Protein AF-A0A7S3NYJ1-F1 (afdb_monomer_lite)

InterPro domains:
  IPR002909 I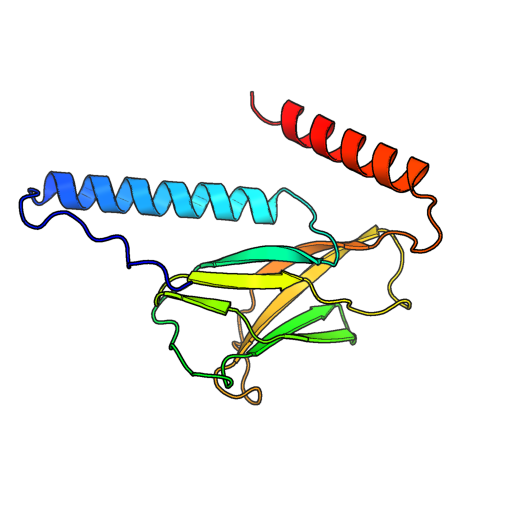PT domain [PF01833] (43-120)

Sequence (149 aa):
SEEPIEQPSAELTEEEIKKWEEDKAKRITDEKEEVLNSSRRIGAKMFIYGQNFLKAGDNLRLKFSLGEKSAEVTPIFKNSEKLAVEIPDLGEEIEVGTHAVKIEASVNGQNYTSNGHTFQWNQIDRNMSEEELKKLMEAEEKAKGKGGK

Foldseek 3Di:
DAADDDDDDPPDDPVRRVVVVVVVVVVVVVLVVVQAVDAAEAFDKDKDFDAQDDPLPQAKWKWKDDPPFIDIDGWDHRDRGMTMDGHHDRDPPDDFAKGWIWIWIDSHVPDTDPDTDTGIHGDDDPPDDPVRVVVVVVVSVVVVVPPPD

Structure (mmCIF, N/CA/C/O backbone):
data_AF-A0A7S3NYJ1-F1
#
_entry.id   AF-A0A7S3NYJ1-F1
#
loop_
_atom_site.group_PDB
_atom_site.id
_atom_site.type_symbol
_atom_site.label_atom_id
_atom_site.label_alt_id
_atom_site.label_comp_id
_atom_site.label_asym_id
_atom_site.label_entity_id
_atom_site.label_seq_id
_atom_site.pdbx_PDB_ins_code
_atom_site.Cartn_x
_atom_site.Cartn_y
_atom_site.Cartn_z
_atom_site.occupancy
_atom_site.B_iso_or_equiv
_atom_site.auth_seq_id
_atom_site.auth_comp_id
_atom_site.auth_asym_id
_atom_site.auth_atom_id
_atom_site.pdbx_PDB_model_num
ATOM 1 N N . SER A 1 1 ? -7.576 -14.724 5.926 1.00 70.81 1 SER A N 1
ATOM 2 C CA . SER A 1 1 ? -8.543 -14.843 7.028 1.00 70.81 1 SER A CA 1
ATOM 3 C C . SER A 1 1 ? -8.960 -13.464 7.473 1.00 70.81 1 SER A C 1
ATOM 5 O O . SER A 1 1 ? -8.090 -12.596 7.557 1.00 70.81 1 SER A O 1
ATOM 7 N N . GLU A 1 2 ? -10.263 -13.277 7.679 1.00 82.25 2 GLU A N 1
ATOM 8 C CA . GLU A 1 2 ? -10.825 -12.070 8.289 1.00 82.25 2 GLU A CA 1
ATOM 9 C C . GLU A 1 2 ? -10.361 -11.972 9.742 1.00 82.25 2 GLU A C 1
ATOM 11 O O . GLU A 1 2 ? -10.195 -12.989 10.420 1.00 82.25 2 GLU A O 1
ATOM 16 N N . GLU A 1 3 ? -10.096 -10.750 10.180 1.00 80.56 3 GLU A N 1
ATOM 17 C CA . GLU A 1 3 ? -9.633 -10.443 11.529 1.00 80.56 3 GLU A CA 1
ATOM 18 C C . GLU A 1 3 ? -10.795 -9.787 12.281 1.00 80.56 3 GLU A C 1
ATOM 20 O O . GLU A 1 3 ? -11.507 -8.969 11.690 1.00 80.56 3 GLU A O 1
ATOM 25 N N . PRO A 1 4 ? -11.031 -10.122 13.560 1.00 78.31 4 PRO A N 1
ATOM 26 C CA . PRO A 1 4 ? -12.022 -9.401 14.343 1.00 78.31 4 PRO A CA 1
ATOM 27 C C . PRO A 1 4 ? -11.650 -7.916 14.387 1.00 78.31 4 PRO A C 1
ATOM 29 O O . PRO A 1 4 ? -10.473 -7.550 14.409 1.00 78.31 4 PRO A O 1
ATOM 32 N N . ILE A 1 5 ? -12.664 -7.054 14.383 1.00 75.31 5 ILE A N 1
ATOM 33 C CA . ILE A 1 5 ? -12.453 -5.648 14.720 1.00 75.31 5 ILE A CA 1
ATOM 34 C C . ILE A 1 5 ? -12.027 -5.636 16.186 1.00 75.31 5 ILE A C 1
ATOM 36 O O . ILE A 1 5 ? -12.746 -6.153 17.041 1.00 75.31 5 ILE A O 1
ATOM 40 N N . GLU A 1 6 ? -10.845 -5.095 16.465 1.00 75.38 6 GLU A N 1
ATOM 41 C CA . GLU A 1 6 ? -10.410 -4.840 17.835 1.00 75.38 6 GLU A CA 1
ATOM 42 C C . GLU A 1 6 ? -11.434 -3.881 18.461 1.00 75.38 6 GLU A C 1
ATOM 44 O O . GLU A 1 6 ? -11.639 -2.783 17.941 1.00 75.38 6 GLU A O 1
ATOM 49 N N . GLN A 1 7 ? -12.111 -4.319 19.524 1.00 73.56 7 GLN A N 1
ATOM 50 C CA . GLN A 1 7 ? -13.096 -3.538 20.275 1.00 73.56 7 GLN A CA 1
ATOM 51 C C . GLN A 1 7 ? -12.671 -3.466 21.747 1.00 73.56 7 GLN A C 1
ATOM 53 O O . GLN A 1 7 ? -12.087 -4.434 22.250 1.00 73.56 7 GLN A O 1
ATOM 58 N N . PRO A 1 8 ? -12.953 -2.352 22.445 1.00 73.88 8 PRO A N 1
ATOM 59 C CA . PRO A 1 8 ? -12.729 -2.276 23.881 1.00 73.88 8 PRO A CA 1
ATOM 60 C C . PRO A 1 8 ? -13.607 -3.311 24.599 1.00 73.88 8 PRO A C 1
ATOM 62 O O . PRO A 1 8 ? -14.718 -3.614 24.158 1.00 73.88 8 PRO A O 1
ATOM 65 N N . SER A 1 9 ? -13.109 -3.866 25.708 1.00 75.44 9 SER A N 1
ATOM 66 C CA . SER A 1 9 ? -13.921 -4.760 26.542 1.00 75.44 9 SER A CA 1
ATOM 67 C C . SER A 1 9 ? -15.139 -4.005 27.083 1.00 75.44 9 SER A C 1
ATOM 69 O O . SER A 1 9 ? -15.031 -2.835 27.449 1.00 75.44 9 SER A O 1
ATOM 71 N N . ALA A 1 10 ? -16.289 -4.680 27.163 1.00 70.44 10 ALA A N 1
ATOM 72 C CA . ALA A 1 10 ? -17.562 -4.086 27.584 1.00 70.44 10 ALA A CA 1
ATOM 73 C C . ALA A 1 10 ? -17.574 -3.586 29.045 1.00 70.44 10 ALA A C 1
ATOM 75 O O . ALA A 1 10 ? -18.517 -2.915 29.452 1.00 70.44 10 ALA A O 1
ATOM 76 N N . GLU A 1 11 ? -16.543 -3.917 29.825 1.00 77.06 11 GLU A N 1
ATOM 77 C CA . GLU A 1 11 ? -16.408 -3.575 31.247 1.00 77.06 11 GLU A CA 1
ATOM 78 C C . GLU A 1 11 ? -15.446 -2.402 31.510 1.00 77.06 11 GLU A C 1
ATOM 80 O O . GLU A 1 11 ? -15.207 -2.062 32.667 1.00 77.06 11 GLU A O 1
ATOM 85 N N . LEU A 1 12 ? -14.872 -1.789 30.467 1.00 79.81 12 LEU A N 1
ATOM 86 C CA . LEU A 1 12 ? -13.934 -0.675 30.626 1.00 79.81 12 LEU A CA 1
ATOM 87 C C . LEU A 1 12 ? -14.654 0.627 30.993 1.00 79.81 12 LEU A C 1
ATOM 89 O O . LEU A 1 12 ? -15.721 0.946 30.466 1.00 79.81 12 LEU A O 1
ATOM 93 N N . THR A 1 13 ? -14.031 1.407 31.872 1.00 86.56 13 THR A N 1
ATOM 94 C CA . THR A 1 13 ? -14.464 2.777 32.174 1.00 86.56 13 THR A CA 1
ATOM 95 C C . THR A 1 13 ? -14.222 3.718 30.987 1.00 86.56 13 THR A C 1
ATOM 97 O O . THR A 1 13 ? -13.420 3.425 30.102 1.00 86.56 13 THR A O 1
ATOM 100 N N . GLU A 1 14 ? -14.870 4.889 30.967 1.00 84.00 14 GLU A N 1
ATOM 101 C CA . GLU A 1 14 ? -14.672 5.897 29.907 1.00 84.00 14 GLU A CA 1
ATOM 102 C C . GLU A 1 14 ? -13.194 6.314 29.750 1.00 84.00 14 GLU A C 1
ATOM 104 O O . GLU A 1 14 ? -12.716 6.516 28.633 1.00 84.00 14 GLU A O 1
ATOM 109 N N . GLU A 1 15 ? -12.443 6.384 30.856 1.00 84.25 15 GLU A N 1
ATOM 110 C CA . GLU A 1 15 ? -11.001 6.669 30.849 1.00 84.25 15 GLU A CA 1
ATOM 111 C C . GLU A 1 15 ? -10.182 5.536 30.211 1.00 84.25 15 GLU A C 1
ATOM 113 O O . GLU A 1 15 ? -9.249 5.788 29.447 1.00 84.25 15 GLU A O 1
ATOM 118 N N . GLU A 1 16 ? -10.542 4.282 30.482 1.00 83.69 16 GLU A N 1
ATOM 119 C CA . GLU A 1 16 ? -9.862 3.115 29.916 1.00 83.69 16 GLU A CA 1
ATOM 120 C C . GLU A 1 16 ? -10.192 2.904 28.436 1.00 83.69 16 GLU A C 1
ATOM 122 O O . GLU A 1 16 ? -9.308 2.524 27.667 1.00 83.69 16 GLU A O 1
ATOM 127 N N . ILE A 1 17 ? -11.427 3.201 28.019 1.00 83.81 17 ILE A N 1
ATOM 128 C CA . ILE A 1 17 ? -11.827 3.208 26.605 1.00 83.81 17 ILE A CA 1
ATOM 129 C C . ILE A 1 17 ? -10.988 4.233 25.845 1.00 83.81 17 ILE A C 1
ATOM 131 O O . ILE A 1 17 ? -10.384 3.895 24.827 1.00 83.81 17 ILE A O 1
ATOM 135 N N . LYS A 1 18 ? -10.874 5.455 26.376 1.00 83.81 18 LYS A N 1
ATOM 136 C CA . LYS A 1 18 ? -10.068 6.507 25.753 1.00 83.81 18 LYS A CA 1
ATOM 137 C C . LYS A 1 18 ? -8.603 6.090 25.617 1.00 83.81 18 LYS A C 1
ATOM 139 O O . LYS A 1 18 ? -8.033 6.202 24.534 1.00 83.81 18 LYS A O 1
ATOM 144 N N . LYS A 1 19 ? -8.010 5.541 26.681 1.00 85.62 19 LYS A N 1
ATOM 145 C CA . LYS A 1 19 ? -6.628 5.046 26.651 1.00 85.62 19 LYS A CA 1
ATOM 146 C C . LYS A 1 19 ? -6.436 3.939 25.609 1.00 85.62 19 LYS A C 1
ATOM 148 O O . LYS A 1 19 ? -5.435 3.931 24.899 1.00 85.62 19 LYS A O 1
ATOM 153 N N . TRP A 1 20 ? -7.400 3.029 25.485 1.00 83.56 20 TRP A N 1
ATOM 154 C CA . TRP A 1 20 ? -7.371 1.968 24.481 1.00 83.56 20 TRP A CA 1
ATOM 155 C C . TRP A 1 20 ? -7.443 2.517 23.046 1.00 83.56 20 TRP A C 1
ATOM 157 O O . TRP A 1 20 ? -6.695 2.060 22.177 1.00 83.56 20 TRP A O 1
ATOM 167 N N . GLU A 1 21 ? -8.292 3.519 22.793 1.00 84.69 21 GLU A N 1
ATOM 168 C CA . GLU A 1 21 ? -8.371 4.190 21.489 1.00 84.69 21 GLU A CA 1
ATOM 169 C C . GLU A 1 21 ? -7.065 4.921 21.152 1.00 84.69 21 GLU A C 1
ATOM 171 O O . GLU A 1 21 ? -6.589 4.835 20.017 1.00 84.69 21 GLU A O 1
ATOM 176 N N . GLU A 1 22 ? -6.443 5.575 22.137 1.00 84.69 22 GLU A N 1
ATOM 177 C CA . GLU A 1 22 ? -5.136 6.226 21.995 1.00 84.69 22 GLU A CA 1
ATOM 178 C C . GLU A 1 22 ? -4.022 5.211 21.683 1.00 84.69 22 GLU A C 1
ATOM 180 O O . GLU A 1 22 ? -3.245 5.422 20.749 1.00 84.69 22 GLU A O 1
ATOM 185 N N . ASP A 1 23 ? -3.971 4.074 22.385 1.00 84.00 23 ASP A N 1
ATOM 186 C CA . ASP A 1 23 ? -3.004 2.999 22.118 1.00 84.00 23 ASP A CA 1
ATOM 187 C C . ASP A 1 23 ? -3.220 2.354 20.736 1.00 84.00 23 ASP A C 1
ATOM 189 O O . ASP A 1 23 ? -2.256 2.019 20.038 1.00 84.00 23 ASP A O 1
ATOM 193 N N . LYS A 1 24 ? -4.474 2.186 20.293 1.00 81.94 24 LYS A N 1
ATOM 194 C CA . LYS A 1 24 ? -4.795 1.715 18.933 1.00 81.94 24 LYS A CA 1
ATOM 195 C C . LYS A 1 24 ? -4.347 2.734 17.882 1.00 81.94 24 LYS A C 1
ATOM 197 O O . LYS A 1 24 ? -3.702 2.359 16.902 1.00 81.94 24 LYS A O 1
ATOM 202 N N . ALA A 1 25 ? -4.645 4.015 18.089 1.00 81.38 25 ALA A N 1
ATOM 203 C CA . ALA A 1 25 ? -4.243 5.088 17.184 1.00 81.38 25 ALA A CA 1
ATOM 204 C C . ALA A 1 25 ? -2.716 5.204 17.084 1.00 81.38 25 ALA A C 1
ATOM 206 O O . ALA A 1 25 ? -2.187 5.380 15.982 1.00 81.38 25 ALA A O 1
ATOM 207 N N . LYS A 1 26 ? -2.004 5.040 18.203 1.00 84.88 26 LYS A N 1
AT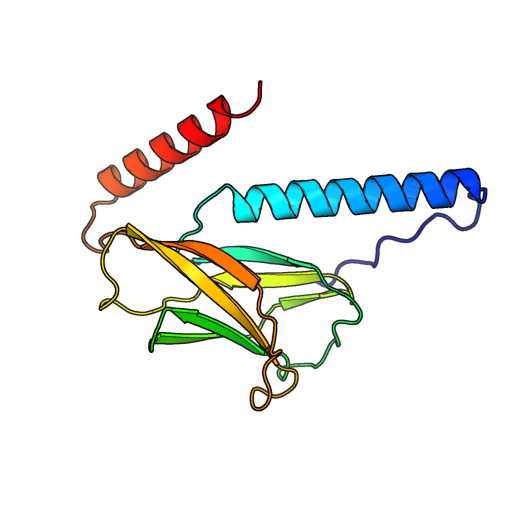OM 208 C CA . LYS A 1 26 ? -0.542 5.015 18.231 1.00 84.88 26 LYS A CA 1
ATOM 209 C C . LYS A 1 26 ? 0.020 3.844 17.427 1.00 84.88 26 LYS A C 1
ATOM 211 O O . LYS A 1 26 ? 0.829 4.080 16.542 1.00 84.88 26 LYS A O 1
ATOM 216 N N . ARG A 1 27 ? -0.480 2.618 17.633 1.00 81.94 27 ARG A N 1
ATOM 217 C CA . ARG A 1 27 ? -0.068 1.439 16.841 1.00 81.94 27 ARG A CA 1
ATOM 218 C C . ARG A 1 27 ? -0.253 1.654 15.336 1.00 81.94 27 ARG A C 1
ATOM 220 O O . ARG A 1 27 ? 0.662 1.400 14.560 1.00 81.94 27 ARG A O 1
ATOM 227 N N . ILE A 1 28 ? -1.407 2.190 14.931 1.00 81.44 28 ILE A N 1
ATOM 228 C CA . ILE A 1 28 ? -1.686 2.514 13.523 1.00 81.44 28 ILE A CA 1
ATOM 229 C C . ILE A 1 28 ? -0.724 3.589 13.000 1.00 81.44 28 ILE A C 1
ATOM 231 O O . ILE A 1 28 ? -0.322 3.542 11.839 1.00 81.44 28 ILE A O 1
ATOM 235 N N . THR A 1 29 ? -0.384 4.578 13.826 1.00 79.62 29 THR A N 1
ATOM 236 C CA . THR A 1 29 ? 0.560 5.640 13.458 1.00 79.62 29 THR A CA 1
ATOM 237 C C . THR A 1 29 ? 1.959 5.070 13.260 1.00 79.62 29 THR A C 1
ATOM 239 O O . THR A 1 29 ? 2.531 5.291 12.198 1.00 79.62 29 THR A O 1
ATOM 242 N N . ASP A 1 30 ? 2.446 4.251 14.191 1.00 74.88 30 ASP A N 1
ATOM 243 C CA . ASP A 1 30 ? 3.755 3.597 14.102 1.00 74.88 30 ASP A CA 1
ATOM 244 C C . ASP A 1 30 ? 3.855 2.721 12.832 1.00 74.88 30 ASP A C 1
ATOM 246 O O . ASP A 1 30 ? 4.829 2.800 12.080 1.00 74.88 30 ASP A O 1
ATOM 250 N N . GLU A 1 31 ? 2.812 1.938 12.516 1.00 74.38 31 GLU A N 1
ATOM 251 C CA . GLU A 1 31 ? 2.755 1.144 11.278 1.00 74.38 31 GLU A CA 1
ATOM 252 C C . GLU A 1 31 ? 2.726 2.021 10.012 1.00 74.38 31 GLU A C 1
ATOM 254 O O . GLU A 1 31 ? 3.364 1.692 9.006 1.00 74.38 31 GLU A O 1
ATOM 259 N N . LYS A 1 32 ? 2.001 3.148 10.038 1.00 73.69 32 LYS A N 1
ATOM 260 C CA . LYS A 1 32 ? 1.978 4.114 8.926 1.00 73.69 32 LYS A CA 1
ATOM 261 C C . LYS A 1 32 ? 3.347 4.752 8.720 1.00 73.69 32 LYS A C 1
ATOM 263 O O . LYS A 1 32 ? 3.786 4.871 7.577 1.00 73.69 32 LYS A O 1
ATOM 268 N N . GLU A 1 33 ? 4.021 5.143 9.795 1.00 70.81 33 GLU A N 1
ATOM 269 C CA . GLU A 1 33 ? 5.365 5.710 9.732 1.00 70.81 33 GLU A CA 1
ATOM 270 C C . GLU A 1 33 ? 6.374 4.694 9.193 1.00 70.81 33 GLU A C 1
ATOM 272 O O . GLU A 1 33 ? 7.210 5.058 8.369 1.00 70.81 33 GLU A O 1
ATOM 277 N N . GLU A 1 34 ? 6.265 3.409 9.541 1.00 68.19 34 GLU A N 1
ATOM 278 C CA . GLU A 1 34 ? 7.117 2.370 8.950 1.00 68.19 34 GLU A CA 1
ATOM 279 C C . GLU A 1 34 ? 6.934 2.270 7.423 1.00 68.19 34 GLU A C 1
ATOM 281 O O . GLU A 1 34 ? 7.908 2.146 6.673 1.00 68.19 34 GLU A O 1
ATOM 286 N N . VAL A 1 35 ? 5.691 2.334 6.936 1.00 66.00 35 VAL A N 1
ATOM 287 C CA . VAL A 1 35 ? 5.387 2.314 5.493 1.00 66.00 35 VAL A CA 1
ATOM 288 C C . VAL A 1 35 ? 5.901 3.569 4.784 1.00 66.00 35 VAL A C 1
ATOM 290 O O . VAL A 1 35 ? 6.372 3.466 3.654 1.00 66.00 35 VAL A O 1
ATOM 293 N N . LEU A 1 36 ? 5.842 4.735 5.426 1.00 63.19 36 LEU A N 1
ATOM 294 C CA . LEU A 1 36 ? 6.330 5.992 4.849 1.00 63.19 36 LEU A CA 1
ATOM 295 C C . LEU A 1 36 ? 7.862 6.081 4.843 1.00 63.19 36 LEU A C 1
ATOM 297 O O . LEU A 1 36 ? 8.440 6.598 3.887 1.00 63.19 36 LEU A O 1
ATOM 301 N N . ASN A 1 37 ? 8.515 5.552 5.879 1.00 63.31 37 ASN A N 1
ATOM 302 C CA . ASN A 1 37 ? 9.962 5.657 6.081 1.00 63.31 37 ASN A CA 1
ATOM 303 C C . ASN A 1 37 ? 10.761 4.506 5.456 1.00 63.31 37 ASN A C 1
ATOM 305 O O . ASN A 1 37 ? 11.992 4.519 5.502 1.00 63.31 37 ASN A O 1
ATOM 309 N N . SER A 1 38 ? 10.099 3.503 4.870 1.00 66.25 38 SER A N 1
ATOM 310 C CA . SER A 1 38 ? 10.780 2.409 4.182 1.00 66.25 38 SER A CA 1
ATOM 311 C C . SER A 1 38 ? 10.253 2.197 2.772 1.00 66.25 38 SER A C 1
ATOM 313 O O . SER A 1 38 ? 9.050 2.076 2.545 1.00 66.25 38 SER A O 1
ATOM 315 N N . SER A 1 39 ? 11.175 2.117 1.812 1.00 76.38 39 SER A N 1
ATOM 316 C CA . SER A 1 39 ? 10.816 1.753 0.452 1.00 76.38 39 SER A CA 1
ATOM 317 C C . SER A 1 39 ? 10.402 0.277 0.393 1.00 76.38 39 SER A C 1
ATOM 319 O O . SER A 1 39 ? 11.001 -0.598 1.027 1.00 76.38 39 SER A O 1
ATOM 321 N N . ARG A 1 40 ? 9.311 -0.004 -0.320 1.00 81.56 40 ARG A N 1
ATOM 322 C CA . ARG A 1 40 ? 8.746 -1.353 -0.482 1.00 81.56 40 ARG A CA 1
ATOM 323 C C . ARG A 1 40 ? 9.034 -1.860 -1.893 1.00 81.56 40 ARG A C 1
ATOM 325 O O . ARG A 1 40 ? 9.168 -1.063 -2.808 1.00 81.56 40 ARG A O 1
ATOM 332 N N . ARG A 1 41 ? 9.107 -3.174 -2.094 1.00 84.12 41 ARG A N 1
ATOM 333 C CA . ARG A 1 41 ? 9.367 -3.776 -3.415 1.00 84.12 41 ARG A CA 1
ATOM 334 C C . ARG A 1 41 ? 8.115 -4.446 -3.972 1.00 84.12 41 ARG A C 1
ATOM 336 O O . ARG A 1 41 ? 7.151 -4.665 -3.240 1.00 84.12 41 ARG A O 1
ATOM 343 N N . ILE A 1 42 ? 8.154 -4.792 -5.257 1.00 87.56 42 ILE A N 1
ATOM 344 C CA . ILE A 1 42 ? 7.197 -5.727 -5.864 1.00 87.56 42 ILE A CA 1
ATOM 345 C C . ILE A 1 42 ? 7.038 -6.983 -4.988 1.00 87.56 42 ILE A C 1
ATOM 347 O O . ILE A 1 42 ? 8.012 -7.468 -4.407 1.00 87.56 42 ILE A O 1
ATOM 351 N N . GLY A 1 43 ? 5.811 -7.479 -4.839 1.00 85.94 43 GLY A N 1
ATOM 352 C CA . GLY A 1 43 ? 5.521 -8.675 -4.042 1.00 85.94 43 GLY A CA 1
ATOM 353 C C . GLY A 1 43 ? 5.540 -8.454 -2.523 1.00 85.94 43 GLY A C 1
ATOM 354 O O . GLY A 1 43 ? 5.191 -9.354 -1.758 1.00 85.94 43 GLY A O 1
ATOM 355 N N . ALA A 1 44 ? 5.925 -7.268 -2.038 1.00 86.56 44 ALA A N 1
ATOM 356 C CA . ALA A 1 44 ? 5.857 -6.979 -0.612 1.00 86.56 44 ALA A CA 1
ATOM 357 C C . ALA A 1 44 ? 4.396 -6.842 -0.163 1.00 86.56 44 ALA A C 1
ATOM 359 O O . ALA A 1 44 ? 3.573 -6.208 -0.827 1.00 86.56 44 ALA A O 1
ATOM 360 N N . LYS A 1 45 ? 4.087 -7.405 1.007 1.00 88.69 45 LYS A N 1
ATOM 361 C CA . LYS A 1 45 ? 2.773 -7.261 1.638 1.00 88.69 45 LYS A CA 1
ATOM 362 C C . LYS A 1 45 ? 2.680 -5.922 2.357 1.00 88.69 45 LYS A C 1
ATOM 364 O O . LYS A 1 45 ? 3.605 -5.522 3.063 1.00 88.69 45 LYS A O 1
ATOM 369 N N . MET A 1 46 ? 1.544 -5.260 2.202 1.00 86.88 46 MET A N 1
ATOM 370 C CA . MET A 1 46 ? 1.227 -3.981 2.823 1.00 86.88 46 MET A CA 1
ATOM 371 C C . MET A 1 46 ? -0.172 -4.036 3.432 1.00 86.88 46 MET A C 1
ATOM 373 O O . MET A 1 46 ? -1.072 -4.683 2.888 1.00 86.88 46 MET A O 1
ATOM 377 N N . PHE A 1 47 ? -0.359 -3.337 4.549 1.00 89.25 47 PHE A N 1
ATOM 378 C CA . PHE A 1 47 ? -1.678 -3.082 5.110 1.00 89.25 47 PHE A CA 1
ATOM 379 C C . PHE A 1 47 ? -2.112 -1.651 4.817 1.00 89.25 47 PHE A C 1
ATOM 381 O O . PHE A 1 47 ? -1.331 -0.714 4.967 1.00 89.25 47 PHE A O 1
ATOM 388 N N . ILE A 1 48 ? -3.368 -1.492 4.413 1.00 86.19 48 ILE A N 1
ATOM 389 C CA . ILE A 1 48 ? -3.996 -0.188 4.216 1.00 86.19 48 ILE A CA 1
ATOM 390 C C . ILE A 1 48 ? -5.041 -0.017 5.307 1.00 86.19 48 ILE A C 1
ATOM 392 O O . ILE A 1 48 ? -5.969 -0.820 5.419 1.00 86.19 48 ILE A O 1
ATOM 396 N N . TYR A 1 49 ? -4.868 1.039 6.094 1.00 85.88 49 TYR A N 1
ATOM 397 C CA . TYR A 1 49 ? -5.769 1.414 7.172 1.00 85.88 49 TYR A CA 1
ATOM 398 C C . TYR A 1 49 ? -6.711 2.522 6.717 1.00 85.88 49 TYR A C 1
ATOM 400 O O . TYR A 1 49 ? -6.283 3.506 6.112 1.00 85.88 49 TYR A O 1
ATOM 408 N N . GLY A 1 50 ? -7.988 2.376 7.036 1.00 81.31 50 GLY A N 1
ATOM 409 C CA . GLY A 1 50 ? -9.035 3.320 6.674 1.00 81.31 50 GLY A CA 1
ATOM 410 C C . GLY A 1 50 ? -10.255 3.132 7.558 1.00 81.31 50 GLY A C 1
ATOM 411 O O . GLY A 1 50 ? -10.182 2.496 8.605 1.00 81.31 50 GLY A O 1
ATOM 412 N N . GLN A 1 51 ? -11.380 3.700 7.146 1.00 81.06 51 GLN A N 1
ATOM 413 C CA . GLN A 1 51 ? -12.645 3.558 7.858 1.00 81.06 51 GLN A CA 1
ATOM 414 C C . GLN A 1 51 ? -13.717 3.056 6.902 1.00 81.06 51 GLN A C 1
ATOM 416 O O . GLN A 1 51 ? -13.755 3.463 5.741 1.00 81.06 51 GLN A O 1
ATOM 421 N N . ASN A 1 52 ? -14.612 2.215 7.420 1.00 80.56 52 ASN A N 1
ATOM 422 C CA . ASN A 1 52 ? -15.781 1.707 6.704 1.00 80.56 52 ASN A CA 1
ATOM 423 C C . ASN A 1 52 ? -15.442 1.027 5.371 1.00 80.56 52 ASN A C 1
ATOM 425 O O . ASN A 1 52 ? -16.196 1.139 4.402 1.00 80.56 52 ASN A O 1
ATOM 429 N N . PHE A 1 53 ? -14.323 0.298 5.310 1.00 82.88 53 PHE A N 1
ATOM 430 C CA . PHE A 1 53 ? -14.086 -0.599 4.192 1.00 82.88 53 PHE A CA 1
ATOM 431 C C . PHE A 1 53 ? -15.247 -1.573 4.100 1.00 82.88 53 PHE A C 1
ATOM 433 O O . PHE A 1 53 ? -15.595 -2.279 5.048 1.00 82.88 53 PHE A O 1
ATOM 440 N N . LEU A 1 54 ? -15.861 -1.594 2.930 1.00 77.25 54 LEU A N 1
ATOM 441 C CA . LEU A 1 54 ? -16.886 -2.564 2.641 1.00 77.25 54 LEU A CA 1
ATOM 442 C C . LEU A 1 54 ? -16.189 -3.888 2.360 1.00 77.25 54 LEU A C 1
ATOM 444 O O . LEU A 1 54 ? -15.229 -3.943 1.586 1.00 77.25 54 LEU A O 1
ATOM 448 N N . LYS A 1 55 ? -16.738 -4.970 2.916 1.00 73.06 55 LYS A N 1
ATOM 449 C CA . LYS A 1 55 ? -16.524 -6.324 2.398 1.00 73.06 55 LYS A CA 1
ATOM 450 C C . LYS A 1 55 ? -17.233 -6.423 1.045 1.00 73.06 55 LYS A C 1
ATOM 452 O O . LYS A 1 55 ? -18.213 -7.140 0.876 1.00 73.06 55 LYS A O 1
ATOM 457 N N . ALA A 1 56 ? -16.811 -5.602 0.095 1.00 62.62 56 ALA A N 1
ATOM 458 C CA . ALA A 1 56 ? -17.427 -5.461 -1.208 1.00 62.62 56 ALA A CA 1
ATOM 459 C C . ALA A 1 56 ? -16.947 -6.590 -2.122 1.00 62.62 56 ALA A C 1
ATOM 461 O O . ALA A 1 56 ? -16.411 -6.299 -3.180 1.00 62.62 56 ALA A O 1
ATOM 462 N N . GLY A 1 57 ? -17.097 -7.855 -1.700 1.00 63.00 57 GLY A N 1
ATOM 463 C CA . GLY A 1 57 ? -16.724 -9.048 -2.475 1.00 63.00 57 GLY A CA 1
ATOM 464 C C . GLY A 1 57 ? -15.476 -8.856 -3.351 1.00 63.00 57 GLY A C 1
ATOM 465 O O . GLY A 1 57 ? -14.462 -8.340 -2.885 1.00 63.00 57 GLY A O 1
ATOM 466 N N . ASP A 1 58 ? -15.590 -9.199 -4.635 1.00 63.00 58 ASP A N 1
ATOM 467 C CA . ASP A 1 58 ? -14.545 -9.017 -5.654 1.00 63.00 58 ASP A CA 1
ATOM 468 C C . ASP A 1 58 ? -14.491 -7.602 -6.268 1.00 63.00 58 ASP A C 1
ATOM 470 O O . ASP A 1 58 ? -13.787 -7.400 -7.258 1.00 63.00 58 ASP A O 1
ATOM 474 N N . ASN A 1 59 ? -15.233 -6.624 -5.737 1.00 78.25 59 ASN A N 1
ATOM 475 C CA . ASN A 1 59 ? -15.419 -5.308 -6.368 1.00 78.25 59 ASN A CA 1
ATOM 476 C C . ASN A 1 59 ? -14.505 -4.215 -5.802 1.00 78.25 59 ASN A C 1
ATOM 478 O O . ASN A 1 59 ? -14.277 -3.206 -6.470 1.00 78.25 59 ASN A O 1
ATOM 482 N N . LEU A 1 60 ? -13.956 -4.408 -4.599 1.00 86.75 60 LEU A N 1
ATOM 483 C CA . LEU A 1 60 ? -12.934 -3.505 -4.082 1.00 86.75 60 LEU A CA 1
ATOM 484 C C . LEU A 1 60 ? -11.668 -3.642 -4.941 1.00 86.75 60 LEU A C 1
ATOM 486 O O . LEU A 1 60 ? -11.124 -4.734 -5.110 1.00 86.75 60 LEU A O 1
ATOM 490 N N . ARG A 1 61 ? -11.205 -2.523 -5.490 1.00 90.19 61 ARG A N 1
ATOM 491 C CA . ARG A 1 61 ? -10.000 -2.420 -6.314 1.00 90.19 61 ARG A CA 1
ATOM 492 C C . ARG A 1 61 ? -9.076 -1.373 -5.726 1.00 90.19 61 ARG A C 1
ATOM 494 O O . ARG A 1 61 ? -9.516 -0.298 -5.322 1.00 90.19 61 ARG A O 1
ATOM 501 N N . LEU A 1 62 ? -7.792 -1.685 -5.704 1.00 91.81 62 LEU A N 1
ATOM 502 C CA . LEU A 1 62 ? -6.737 -0.718 -5.447 1.00 91.81 62 LEU A CA 1
ATOM 503 C C . LEU A 1 62 ? -5.981 -0.494 -6.741 1.00 91.81 62 LEU A C 1
ATOM 505 O O . LEU A 1 62 ? -5.630 -1.456 -7.417 1.00 91.81 62 LEU A O 1
ATOM 509 N N . LYS A 1 63 ? -5.715 0.762 -7.064 1.00 93.75 63 LYS A N 1
ATOM 510 C CA . LYS A 1 63 ? -4.887 1.153 -8.196 1.00 93.75 63 LYS A CA 1
ATOM 511 C C . LYS A 1 63 ? -3.596 1.748 -7.667 1.00 93.75 63 LYS A C 1
ATOM 513 O O . LYS A 1 63 ? -3.625 2.718 -6.914 1.00 93.75 63 LYS A O 1
ATOM 518 N N . PHE A 1 64 ? -2.486 1.158 -8.076 1.00 94.56 64 PHE A N 1
ATOM 519 C CA . PHE A 1 64 ? -1.139 1.662 -7.860 1.00 94.56 64 PHE A CA 1
ATOM 520 C C . PHE A 1 64 ? -0.741 2.418 -9.118 1.00 94.56 64 PHE A C 1
ATOM 522 O O . PHE A 1 64 ? -0.871 1.868 -10.206 1.00 94.56 64 PHE A O 1
ATOM 529 N N . SER A 1 65 ? -0.290 3.662 -8.994 1.00 93.75 65 SER A N 1
ATOM 530 C CA . SER A 1 65 ? 0.075 4.493 -10.143 1.00 93.75 65 SER A CA 1
ATOM 531 C C . SER A 1 65 ? 1.392 5.227 -9.943 1.00 93.75 65 SER A C 1
ATOM 533 O O . SER A 1 65 ? 1.636 5.793 -8.872 1.00 93.75 65 SER A O 1
ATOM 535 N N . LEU A 1 66 ? 2.189 5.255 -11.008 1.00 93.31 66 LEU A N 1
ATOM 536 C CA . LEU A 1 66 ? 3.433 6.000 -11.145 1.00 93.31 66 LEU A CA 1
ATOM 537 C C . LEU A 1 66 ? 3.463 6.639 -12.541 1.00 93.31 66 LEU A C 1
ATOM 539 O O . LEU A 1 66 ? 3.656 5.951 -13.542 1.00 93.31 66 LEU A O 1
ATOM 543 N N . GLY A 1 67 ? 3.241 7.954 -12.617 1.00 89.88 67 GLY A N 1
ATOM 544 C CA . GLY A 1 67 ? 3.101 8.650 -13.899 1.00 89.88 67 GLY A CA 1
ATOM 545 C C . GLY A 1 67 ? 1.948 8.072 -14.728 1.00 89.88 67 GLY A C 1
ATOM 546 O O . GLY A 1 67 ? 0.807 8.046 -14.271 1.00 89.88 67 GLY A O 1
ATOM 547 N N . GLU A 1 68 ? 2.257 7.594 -15.933 1.00 90.38 68 GLU A N 1
ATOM 548 C CA . GLU A 1 68 ? 1.294 6.955 -16.844 1.00 90.38 68 GLU A CA 1
ATOM 549 C C . GLU A 1 68 ? 1.125 5.448 -16.595 1.00 90.38 68 GLU A C 1
ATOM 551 O O . GLU A 1 68 ? 0.246 4.814 -17.182 1.00 90.38 68 GLU A O 1
ATOM 556 N N . LYS A 1 69 ? 1.957 4.850 -15.733 1.00 92.94 69 LYS A N 1
ATOM 557 C CA . LYS A 1 69 ? 1.875 3.428 -15.396 1.00 92.94 69 LYS A CA 1
ATOM 558 C C . LYS A 1 69 ? 0.921 3.219 -14.244 1.00 92.94 69 LYS A C 1
ATOM 560 O O . LYS A 1 69 ? 0.958 3.943 -13.247 1.00 92.94 69 LYS A O 1
ATOM 565 N N . SER A 1 70 ? 0.092 2.190 -14.356 1.00 93.69 70 SER A N 1
ATOM 566 C CA . SER A 1 70 ? -0.739 1.758 -13.247 1.00 93.69 70 SER A CA 1
ATOM 567 C C . SER A 1 70 ? -1.034 0.272 -13.284 1.00 93.69 70 SER A C 1
ATOM 569 O O . SER A 1 70 ? -1.203 -0.296 -14.360 1.00 93.69 70 SER A O 1
ATOM 571 N N . ALA A 1 71 ? -1.174 -0.316 -12.103 1.00 94.06 71 ALA A N 1
ATOM 572 C CA . ALA A 1 71 ? -1.652 -1.675 -11.923 1.00 94.06 71 ALA A CA 1
ATOM 573 C C . ALA A 1 71 ? -2.815 -1.690 -10.932 1.00 94.06 71 ALA A C 1
ATOM 575 O O . ALA A 1 71 ? -2.794 -0.999 -9.909 1.00 94.06 71 ALA A O 1
ATOM 576 N N . GLU A 1 72 ? -3.824 -2.497 -11.237 1.00 93.00 72 GLU A N 1
ATOM 577 C CA . GLU A 1 72 ? -4.965 -2.723 -10.362 1.00 93.00 72 GLU A CA 1
ATOM 578 C C . GLU A 1 72 ? -4.849 -4.073 -9.671 1.00 93.00 72 GLU A C 1
ATOM 580 O O . GLU A 1 72 ? -4.492 -5.078 -10.284 1.00 93.00 72 GLU A O 1
ATOM 585 N N . VAL A 1 73 ? -5.187 -4.100 -8.388 1.00 91.94 73 VAL A N 1
ATOM 586 C CA . VAL A 1 73 ? -5.177 -5.314 -7.577 1.00 91.94 73 VAL A CA 1
ATOM 587 C C . VAL A 1 73 ? -6.427 -5.400 -6.722 1.00 91.94 73 VAL A C 1
ATOM 589 O O . VAL A 1 73 ? -7.026 -4.394 -6.328 1.00 91.94 73 VAL A O 1
ATOM 592 N N . THR A 1 74 ? -6.804 -6.630 -6.401 1.00 91.06 74 THR A N 1
ATOM 593 C CA . THR A 1 74 ? -7.857 -6.920 -5.432 1.00 91.06 74 THR A CA 1
ATOM 594 C C . THR A 1 74 ? -7.226 -7.032 -4.049 1.00 91.06 74 THR A C 1
ATOM 596 O O . THR A 1 74 ? -6.457 -7.968 -3.816 1.00 91.06 74 THR A O 1
ATOM 599 N N . PRO A 1 75 ? -7.507 -6.113 -3.112 1.00 91.00 75 PRO A N 1
ATOM 600 C CA . PRO A 1 75 ? -7.070 -6.290 -1.740 1.00 91.00 75 PRO A CA 1
ATOM 601 C C . PRO A 1 75 ? -7.793 -7.459 -1.073 1.00 91.00 75 PRO A C 1
ATOM 603 O O . PRO A 1 75 ? -8.962 -7.743 -1.328 1.00 91.00 75 PRO A O 1
ATOM 606 N N . ILE A 1 76 ? -7.112 -8.076 -0.120 1.00 90.12 76 ILE A N 1
ATOM 607 C CA . ILE A 1 76 ? -7.695 -9.010 0.830 1.00 90.12 76 ILE A CA 1
ATOM 608 C C . ILE A 1 76 ? -8.340 -8.189 1.946 1.00 90.12 76 ILE A C 1
ATOM 610 O O . ILE A 1 76 ? -7.654 -7.537 2.739 1.00 90.12 76 ILE A O 1
ATOM 614 N N . PHE A 1 77 ? -9.665 -8.248 2.035 1.00 89.69 77 PHE A N 1
ATOM 615 C CA . PHE A 1 77 ? -10.405 -7.661 3.145 1.00 89.69 77 PHE A CA 1
ATOM 616 C C . PHE A 1 77 ? -10.027 -8.352 4.463 1.00 89.69 77 PHE A C 1
ATOM 618 O O . PHE A 1 77 ? -10.134 -9.578 4.577 1.00 89.69 77 PHE A O 1
ATOM 625 N N . LYS A 1 78 ? -9.569 -7.576 5.455 1.00 90.19 78 LYS A N 1
ATOM 626 C CA . LYS A 1 78 ? -9.326 -8.085 6.812 1.00 90.19 78 LYS A CA 1
ATOM 627 C C . LYS A 1 78 ? -10.488 -7.756 7.730 1.00 90.19 78 LYS A C 1
ATOM 629 O O . LYS A 1 78 ? -11.017 -8.664 8.361 1.00 90.19 78 LYS A O 1
ATOM 634 N N . ASN A 1 79 ? -10.880 -6.488 7.759 1.00 88.50 79 ASN A N 1
ATOM 635 C CA . ASN A 1 79 ? -12.053 -5.969 8.454 1.00 88.50 79 ASN A CA 1
ATOM 636 C C . ASN A 1 79 ? -12.409 -4.577 7.895 1.00 88.50 79 ASN A C 1
ATOM 638 O O . ASN A 1 79 ? -11.773 -4.092 6.958 1.00 88.50 79 ASN A O 1
ATOM 642 N N . SER A 1 80 ? -13.414 -3.917 8.473 1.00 86.69 80 SER A N 1
ATOM 643 C CA . SER A 1 80 ? -13.876 -2.594 8.028 1.00 86.69 80 SER A CA 1
ATOM 644 C C . SER A 1 80 ? -12.853 -1.464 8.202 1.00 86.69 80 SER A C 1
ATOM 646 O O . SER A 1 80 ? -13.101 -0.353 7.743 1.00 86.69 80 SER A O 1
ATOM 648 N N . GLU A 1 81 ? -11.718 -1.712 8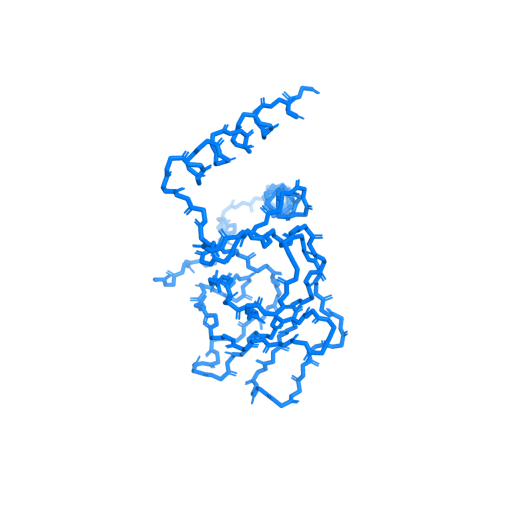.853 1.00 88.00 81 GLU A N 1
ATOM 649 C CA . GLU A 1 81 ? -10.664 -0.722 9.096 1.00 88.00 81 GLU A CA 1
ATOM 650 C C . GLU A 1 81 ? -9.337 -1.082 8.413 1.00 88.00 81 GLU A C 1
ATOM 652 O O . GLU A 1 81 ? -8.426 -0.254 8.360 1.00 88.00 81 GLU A O 1
ATOM 657 N N . LYS A 1 82 ? -9.209 -2.304 7.875 1.00 88.50 82 LYS A N 1
ATOM 658 C CA . LYS A 1 82 ? -7.942 -2.851 7.387 1.00 88.50 82 LYS A CA 1
ATOM 659 C C . LYS A 1 82 ? -8.103 -3.695 6.124 1.00 88.50 82 LYS A C 1
ATOM 661 O O . LYS A 1 82 ? -8.888 -4.646 6.062 1.00 88.50 82 LYS A O 1
ATOM 666 N N . LEU A 1 83 ? -7.259 -3.399 5.143 1.00 89.62 83 LEU A N 1
ATOM 667 C CA . LEU A 1 83 ? -7.050 -4.194 3.935 1.00 89.62 83 LEU A CA 1
ATOM 668 C C . LEU A 1 83 ? -5.614 -4.706 3.900 1.00 89.62 83 LEU A C 1
ATOM 670 O O . LEU A 1 83 ? -4.703 -4.024 4.366 1.00 89.62 83 LEU A O 1
ATOM 674 N N . ALA A 1 84 ? -5.399 -5.879 3.317 1.00 90.25 84 ALA A N 1
ATOM 675 C CA . ALA A 1 84 ? -4.072 -6.389 3.003 1.00 90.25 84 ALA A CA 1
ATOM 676 C C . ALA A 1 84 ? -3.897 -6.480 1.490 1.00 90.25 84 ALA A C 1
ATOM 678 O O . ALA A 1 84 ? -4.797 -6.924 0.784 1.00 90.25 84 ALA A O 1
ATOM 679 N N . VAL A 1 85 ? -2.740 -6.077 0.990 1.00 91.81 85 VAL A N 1
ATOM 680 C CA . VAL A 1 85 ? -2.451 -6.067 -0.442 1.00 91.81 85 VAL A CA 1
ATOM 681 C C . VAL A 1 85 ? -1.008 -6.476 -0.683 1.00 91.81 85 VAL A C 1
ATOM 683 O O . VAL A 1 85 ? -0.141 -6.256 0.163 1.00 91.81 85 VAL A O 1
ATOM 686 N N . GLU A 1 86 ? -0.762 -7.090 -1.829 1.00 91.62 86 GLU A N 1
ATOM 687 C CA . GLU A 1 86 ? 0.579 -7.324 -2.344 1.00 91.62 86 GLU A CA 1
ATOM 688 C C . GLU A 1 86 ? 0.885 -6.267 -3.406 1.00 91.62 86 GLU A C 1
ATOM 690 O O . GLU A 1 86 ? 0.047 -6.000 -4.269 1.00 91.62 86 GLU A O 1
ATOM 695 N N . ILE A 1 87 ? 2.050 -5.624 -3.312 1.00 91.50 87 ILE A N 1
ATOM 696 C CA . ILE A 1 87 ? 2.429 -4.567 -4.253 1.00 91.50 87 ILE A CA 1
ATOM 697 C C . ILE A 1 87 ? 2.609 -5.186 -5.644 1.00 91.50 87 ILE A C 1
ATOM 699 O O . ILE A 1 87 ? 3.466 -6.064 -5.794 1.00 91.50 87 ILE A O 1
ATOM 703 N N . PRO A 1 88 ? 1.834 -4.740 -6.650 1.00 93.19 88 PRO A N 1
ATOM 704 C CA . PRO A 1 88 ? 1.915 -5.297 -7.987 1.00 93.19 88 PRO A CA 1
ATOM 705 C C . PRO A 1 88 ? 3.215 -4.911 -8.683 1.00 93.19 88 PRO A C 1
ATOM 707 O O . PRO A 1 88 ? 3.918 -3.974 -8.297 1.00 93.19 88 PRO A O 1
ATOM 710 N N . ASP A 1 89 ? 3.482 -5.617 -9.772 1.00 90.81 89 ASP A N 1
ATOM 711 C CA . ASP A 1 89 ? 4.412 -5.150 -10.781 1.00 90.81 89 ASP A CA 1
ATOM 712 C C . ASP A 1 89 ? 3.843 -3.926 -11.512 1.00 90.81 89 ASP A C 1
ATOM 714 O O . ASP A 1 89 ? 2.715 -3.975 -12.003 1.00 90.81 89 ASP A O 1
ATOM 718 N N . LEU A 1 90 ? 4.616 -2.844 -11.605 1.00 90.75 90 LEU A N 1
ATOM 719 C CA . LEU A 1 90 ? 4.249 -1.657 -12.385 1.00 90.75 90 LEU A CA 1
ATOM 720 C C . LEU A 1 90 ? 4.890 -1.632 -13.787 1.00 90.75 90 LEU A C 1
ATOM 722 O O . LEU A 1 90 ? 4.591 -0.728 -14.568 1.00 90.75 90 LEU A O 1
ATOM 726 N N . GLY A 1 91 ? 5.715 -2.629 -14.123 1.00 85.75 91 GLY A N 1
ATOM 727 C CA . GLY A 1 91 ? 6.318 -2.816 -15.443 1.00 85.75 91 GLY A CA 1
ATOM 728 C C . GLY A 1 91 ? 7.843 -2.674 -15.469 1.00 85.75 91 GLY A C 1
ATOM 729 O O . GLY A 1 91 ? 8.465 -2.073 -14.593 1.00 85.75 91 GLY A O 1
ATOM 730 N N . GLU A 1 92 ? 8.450 -3.243 -16.511 1.00 78.38 92 GLU A N 1
ATOM 731 C CA . GLU A 1 92 ? 9.910 -3.288 -16.727 1.00 78.38 92 GLU A CA 1
ATOM 732 C C . GLU A 1 92 ? 10.495 -1.983 -17.262 1.00 78.38 92 GLU A C 1
ATOM 734 O O . GLU A 1 92 ? 11.689 -1.737 -17.154 1.00 78.38 92 GLU A O 1
ATOM 739 N N . GLU A 1 93 ? 9.644 -1.133 -17.821 1.00 85.94 93 GLU A N 1
ATOM 740 C CA . GLU A 1 93 ? 10.014 0.178 -18.352 1.00 85.94 93 GLU A CA 1
ATOM 741 C C . GLU A 1 93 ? 10.247 1.239 -17.271 1.00 85.94 93 GLU A C 1
ATOM 743 O O . GLU A 1 93 ? 10.621 2.366 -17.587 1.00 85.94 93 GLU A O 1
ATOM 748 N N . ILE A 1 94 ? 10.020 0.897 -16.001 1.00 87.44 94 ILE A N 1
ATOM 749 C CA . ILE A 1 94 ? 10.304 1.799 -14.891 1.00 87.44 94 ILE A CA 1
ATOM 750 C C . ILE A 1 94 ? 11.777 1.683 -14.522 1.00 87.44 94 ILE A C 1
ATOM 752 O O . ILE A 1 94 ? 12.278 0.593 -14.240 1.00 87.44 94 ILE A O 1
ATOM 756 N N . GLU A 1 95 ? 12.450 2.831 -14.500 1.00 89.25 95 GLU A N 1
ATOM 757 C CA . GLU A 1 95 ? 13.862 2.941 -14.153 1.00 89.25 95 GLU A CA 1
ATOM 758 C C . GLU A 1 95 ? 14.151 2.376 -12.755 1.00 89.25 95 GLU A C 1
ATOM 760 O O . GLU A 1 95 ? 13.342 2.484 -11.832 1.00 89.25 95 GLU A O 1
ATOM 765 N N . VAL A 1 96 ? 15.335 1.791 -12.583 1.00 88.62 96 VAL A N 1
ATOM 766 C CA . VAL A 1 96 ? 15.806 1.302 -11.281 1.00 88.62 96 VAL A CA 1
ATOM 767 C C . VAL A 1 96 ? 15.943 2.475 -10.310 1.00 88.62 96 VAL A C 1
ATOM 769 O O . VAL A 1 96 ? 16.544 3.497 -10.640 1.00 88.62 96 VAL A O 1
ATOM 772 N N . GLY A 1 97 ? 15.412 2.320 -9.097 1.00 86.94 97 GLY A N 1
ATOM 773 C CA . GLY A 1 97 ? 15.480 3.335 -8.051 1.00 86.94 97 GLY A CA 1
ATOM 774 C C . GLY A 1 97 ? 14.216 3.438 -7.202 1.00 86.94 97 GLY A C 1
ATOM 775 O O . GLY A 1 97 ? 13.277 2.650 -7.324 1.00 86.94 97 GLY A O 1
ATOM 776 N N . THR A 1 98 ? 14.209 4.438 -6.320 1.00 89.44 98 THR A N 1
ATOM 777 C CA . THR A 1 98 ? 13.085 4.719 -5.422 1.00 89.44 98 THR A CA 1
ATOM 778 C C . THR A 1 98 ? 12.106 5.695 -6.069 1.00 89.44 98 THR A C 1
ATOM 780 O O . THR A 1 98 ? 12.480 6.808 -6.434 1.00 89.44 98 THR A O 1
ATOM 783 N N . HIS A 1 99 ? 10.839 5.299 -6.132 1.00 91.69 99 HIS A N 1
ATOM 784 C CA . HIS A 1 99 ? 9.748 6.029 -6.765 1.00 91.69 99 HIS A CA 1
ATOM 785 C C . HIS A 1 99 ? 8.603 6.284 -5.791 1.00 91.69 99 HIS A C 1
ATOM 787 O O . HIS A 1 99 ? 8.265 5.437 -4.966 1.00 91.69 99 HIS A O 1
ATOM 793 N N . ALA A 1 100 ? 7.947 7.431 -5.928 1.00 91.88 100 ALA A N 1
ATOM 794 C CA . ALA A 1 100 ? 6.748 7.757 -5.168 1.00 91.88 100 ALA A CA 1
ATOM 795 C C . ALA A 1 100 ? 5.503 7.194 -5.878 1.00 91.88 100 ALA A C 1
ATOM 797 O O . ALA A 1 100 ? 5.031 7.766 -6.861 1.00 91.88 100 ALA A O 1
ATOM 798 N N . VAL A 1 101 ? 4.964 6.077 -5.387 1.00 92.69 101 VAL A N 1
ATOM 799 C CA . VAL A 1 101 ? 3.786 5.4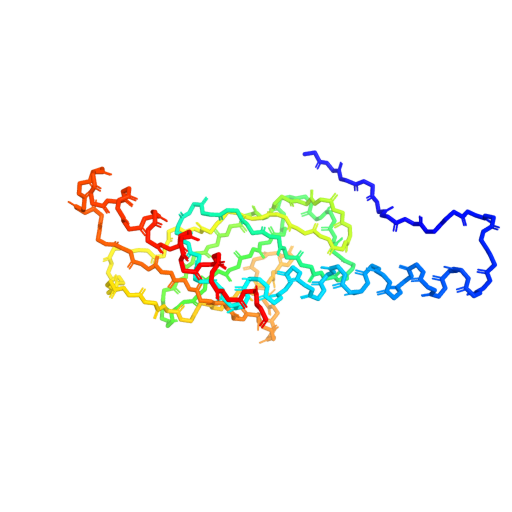09 -5.966 1.00 92.69 101 VAL A CA 1
ATOM 800 C C . VAL A 1 101 ? 2.527 5.844 -5.229 1.00 92.69 101 VAL A C 1
ATOM 802 O O . VAL A 1 101 ? 2.463 5.770 -4.001 1.00 92.69 101 VAL A O 1
ATOM 805 N N . LYS A 1 102 ? 1.508 6.269 -5.980 1.00 92.81 102 LYS A N 1
ATOM 806 C CA . LYS A 1 102 ? 0.186 6.630 -5.449 1.00 92.81 102 LYS A CA 1
ATOM 807 C C . LYS A 1 102 ? -0.733 5.406 -5.440 1.00 92.81 102 LYS A C 1
ATOM 809 O O . LYS A 1 102 ? -0.807 4.693 -6.435 1.00 92.81 102 LYS A O 1
ATOM 814 N N . ILE A 1 103 ? -1.449 5.196 -4.342 1.00 91.94 103 ILE A N 1
ATOM 815 C CA . ILE A 1 103 ? -2.479 4.174 -4.156 1.00 91.94 103 ILE A CA 1
ATOM 816 C C . ILE A 1 103 ? -3.838 4.858 -4.067 1.00 91.94 103 ILE A C 1
ATOM 818 O O . ILE A 1 103 ? -4.048 5.741 -3.233 1.00 91.94 103 ILE A O 1
ATOM 822 N N . GLU A 1 104 ? -4.779 4.411 -4.884 1.00 91.44 104 GLU A N 1
ATOM 823 C CA . GLU A 1 104 ? -6.164 4.873 -4.882 1.00 91.44 104 GLU A CA 1
ATOM 824 C C . GLU A 1 104 ? -7.100 3.676 -4.707 1.00 91.44 104 GLU A C 1
ATOM 826 O O . GLU A 1 104 ? -6.843 2.600 -5.246 1.00 91.44 104 GLU A O 1
ATOM 831 N N . ALA A 1 105 ? -8.197 3.851 -3.973 1.00 88.25 105 ALA A N 1
ATOM 832 C CA . ALA A 1 105 ? -9.192 2.800 -3.775 1.00 88.25 105 ALA A CA 1
ATOM 833 C C . ALA A 1 105 ? -10.449 3.065 -4.608 1.00 88.25 105 ALA A C 1
ATOM 835 O O . ALA A 1 105 ? -10.849 4.214 -4.792 1.00 88.25 105 ALA A O 1
ATOM 836 N N . SER A 1 106 ? -11.093 2.003 -5.079 1.00 86.81 106 SER A N 1
ATOM 837 C CA . SER A 1 106 ? -12.382 2.049 -5.763 1.00 86.81 106 SER A CA 1
ATOM 838 C C . SER A 1 106 ? -13.267 0.895 -5.313 1.00 86.81 106 SER A C 1
ATOM 840 O O . SER A 1 106 ? -12.797 -0.224 -5.144 1.00 86.81 106 SER A O 1
ATOM 842 N N . VAL A 1 107 ? -14.565 1.150 -5.156 1.00 80.69 107 VAL A N 1
ATOM 843 C CA . VAL A 1 107 ? -15.563 0.120 -4.812 1.00 80.69 107 VAL A CA 1
ATOM 844 C C . VAL A 1 107 ? -16.050 -0.641 -6.057 1.00 80.69 107 VAL A C 1
ATOM 846 O O . VAL A 1 107 ? -16.763 -1.629 -5.924 1.00 80.69 107 VAL A O 1
ATOM 849 N N . ASN A 1 108 ? -15.695 -0.192 -7.266 1.00 80.25 108 ASN A N 1
ATOM 850 C CA . ASN A 1 108 ? -16.155 -0.795 -8.523 1.00 80.25 108 ASN A CA 1
ATOM 851 C C . ASN A 1 108 ? -15.148 -0.724 -9.689 1.00 80.25 108 ASN A C 1
ATOM 853 O O . ASN A 1 108 ? -15.517 -1.029 -10.820 1.00 80.25 108 ASN A O 1
ATOM 857 N N . GLY A 1 109 ? -13.918 -0.264 -9.448 1.00 78.94 109 GLY A N 1
ATOM 858 C CA . GLY A 1 109 ? -12.900 -0.052 -10.485 1.00 78.94 109 GLY A CA 1
ATOM 859 C C . GLY A 1 109 ? -13.190 1.102 -11.455 1.00 78.94 109 GLY A C 1
ATO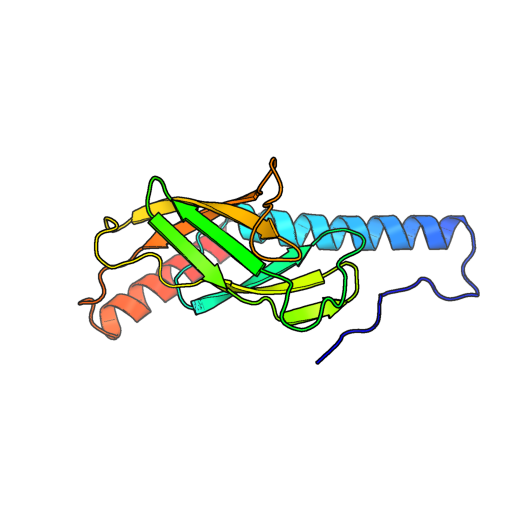M 860 O O . GLY A 1 109 ? -12.464 1.272 -12.424 1.00 78.94 109 GLY A O 1
ATOM 861 N N . GLN A 1 110 ? -14.245 1.897 -11.237 1.00 81.06 110 GLN A N 1
ATOM 862 C CA . GLN A 1 110 ? -14.606 3.008 -12.133 1.00 81.06 110 GLN A CA 1
ATOM 863 C C . GLN A 1 110 ? -14.294 4.364 -11.510 1.00 81.06 110 GLN A C 1
ATOM 865 O O . GLN A 1 110 ? -13.727 5.236 -12.162 1.00 81.06 110 GLN A O 1
ATOM 870 N N . ASN A 1 111 ? -14.658 4.537 -10.237 1.00 84.56 111 ASN A N 1
ATOM 871 C CA . ASN A 1 111 ? -14.431 5.779 -9.507 1.00 84.56 111 ASN A CA 1
ATOM 872 C C . ASN A 1 111 ? -13.415 5.532 -8.403 1.00 84.56 111 ASN A C 1
ATOM 874 O O . ASN A 1 111 ? -13.684 4.778 -7.463 1.00 84.56 111 ASN A O 1
ATOM 878 N N . TYR A 1 112 ? -12.252 6.158 -8.536 1.00 84.88 112 TYR A N 1
ATOM 879 C CA . TYR A 1 112 ? -11.181 6.087 -7.555 1.00 84.88 112 TYR A CA 1
ATOM 880 C C . TYR A 1 112 ? -11.239 7.278 -6.602 1.00 84.88 112 TYR A C 1
ATOM 882 O O . TYR A 1 112 ? -11.670 8.373 -6.967 1.00 84.88 112 TYR A O 1
ATOM 890 N N . THR A 1 113 ? -10.798 7.064 -5.366 1.00 82.25 113 THR A N 1
ATOM 891 C CA . THR A 1 113 ? -10.634 8.126 -4.369 1.00 82.25 113 THR A CA 1
ATOM 892 C C . THR A 1 113 ? -9.719 9.233 -4.890 1.00 82.25 113 THR A C 1
ATOM 894 O O . THR A 1 113 ? -8.574 8.959 -5.243 1.00 82.25 113 THR A O 1
ATOM 897 N N . SER A 1 114 ? -10.173 10.488 -4.848 1.00 74.00 114 SER A N 1
ATOM 898 C CA . SER A 1 114 ? -9.392 11.645 -5.314 1.00 74.00 114 SER A CA 1
ATOM 899 C C . SER A 1 114 ? -8.095 11.861 -4.516 1.00 74.00 114 SER A C 1
ATOM 901 O O . SER A 1 114 ? -7.061 12.225 -5.079 1.00 74.00 114 SER A O 1
ATOM 903 N N . ASN A 1 115 ? -8.132 11.567 -3.211 1.00 76.62 115 ASN A N 1
ATOM 904 C CA . ASN A 1 115 ? -7.006 11.706 -2.284 1.00 76.62 115 ASN A CA 1
ATOM 905 C C . ASN A 1 115 ? -6.367 10.342 -1.993 1.00 76.62 115 ASN A C 1
ATOM 907 O O . ASN A 1 115 ? -6.513 9.797 -0.901 1.00 76.62 115 ASN A O 1
ATOM 911 N N . GLY A 1 116 ? -5.693 9.777 -2.994 1.00 79.06 116 GLY A N 1
ATOM 912 C CA . GLY A 1 116 ? -4.869 8.583 -2.800 1.00 79.06 116 GLY A CA 1
ATOM 913 C C . GLY A 1 116 ? -3.671 8.827 -1.874 1.00 79.06 116 GLY A C 1
ATOM 914 O O . GLY A 1 116 ? -3.229 9.963 -1.699 1.00 79.06 116 GLY A O 1
ATOM 915 N N . HIS A 1 117 ? -3.131 7.753 -1.305 1.00 85.62 117 HIS A N 1
ATOM 916 C CA . HIS A 1 117 ? -1.933 7.791 -0.464 1.00 85.62 117 HIS A CA 1
ATOM 917 C C . HIS A 1 117 ? -0.680 7.494 -1.279 1.00 85.62 117 HIS A C 1
ATOM 919 O O . HIS A 1 117 ? -0.712 6.641 -2.156 1.00 85.62 117 HIS A O 1
ATOM 925 N N . THR A 1 118 ? 0.433 8.147 -0.959 1.00 88.88 118 THR A N 1
ATOM 926 C CA . THR A 1 118 ? 1.713 7.918 -1.638 1.00 88.88 118 THR A CA 1
ATOM 927 C C . THR A 1 118 ? 2.685 7.198 -0.713 1.00 88.88 118 THR A C 1
ATOM 929 O O . THR A 1 118 ? 2.780 7.543 0.464 1.00 88.88 118 THR A O 1
ATOM 932 N N . PHE A 1 119 ? 3.424 6.224 -1.241 1.00 88.44 119 PHE A N 1
ATOM 933 C CA . PHE A 1 119 ? 4.498 5.525 -0.532 1.00 88.44 119 PHE A CA 1
ATOM 934 C C . PHE A 1 119 ? 5.738 5.385 -1.425 1.00 88.44 119 PHE A C 1
ATOM 936 O O . PHE A 1 119 ? 5.662 5.562 -2.642 1.00 88.44 119 PHE A O 1
ATOM 943 N N . GLN A 1 120 ? 6.885 5.079 -0.818 1.00 90.19 120 GLN A N 1
ATOM 944 C CA . GLN A 1 120 ? 8.132 4.853 -1.548 1.00 90.19 120 GLN A CA 1
ATOM 945 C C . GLN A 1 120 ? 8.200 3.397 -2.030 1.00 90.19 120 GLN A C 1
ATOM 947 O O . GLN A 1 120 ? 8.129 2.461 -1.233 1.00 90.19 120 GLN A O 1
ATOM 952 N N . TRP A 1 121 ? 8.364 3.190 -3.330 1.00 90.44 121 TRP A N 1
ATOM 953 C CA . TRP A 1 121 ? 8.541 1.885 -3.960 1.00 90.44 121 TRP A CA 1
ATOM 954 C C . TRP A 1 121 ? 9.935 1.796 -4.581 1.00 90.44 121 TRP A C 1
ATOM 956 O O . TRP A 1 121 ? 10.355 2.717 -5.269 1.00 90.44 121 TRP A O 1
ATOM 966 N N . ASN A 1 122 ? 10.667 0.718 -4.319 1.00 88.06 122 ASN A N 1
ATOM 967 C CA . ASN A 1 122 ? 12.019 0.505 -4.825 1.00 88.06 122 ASN A CA 1
ATOM 968 C C . ASN A 1 122 ? 11.981 -0.497 -5.984 1.00 88.06 122 ASN A C 1
ATOM 970 O O . ASN A 1 122 ? 11.723 -1.687 -5.767 1.00 88.06 122 ASN A O 1
ATOM 974 N N . GLN A 1 123 ? 12.233 -0.005 -7.194 1.00 88.12 123 GLN A N 1
ATOM 975 C CA . GLN A 1 123 ? 12.421 -0.821 -8.385 1.00 88.12 123 GLN A CA 1
ATOM 976 C C . GLN A 1 123 ? 13.880 -1.263 -8.453 1.00 88.12 123 GLN A C 1
ATOM 978 O O . GLN A 1 123 ? 14.791 -0.436 -8.426 1.00 88.12 123 GLN A O 1
ATOM 983 N N . ILE A 1 124 ? 14.096 -2.568 -8.571 1.00 84.88 124 ILE A N 1
ATOM 984 C CA . ILE A 1 124 ? 15.425 -3.173 -8.690 1.00 84.88 124 ILE A CA 1
ATOM 985 C C . ILE A 1 124 ? 15.600 -3.789 -10.075 1.00 84.88 124 ILE A C 1
ATOM 987 O O . ILE A 1 124 ? 14.620 -4.132 -10.737 1.00 84.88 124 ILE A O 1
ATOM 991 N N . ASP A 1 125 ? 16.848 -3.948 -10.504 1.00 81.94 125 ASP A N 1
ATOM 992 C CA . ASP A 1 125 ? 17.146 -4.649 -11.749 1.00 81.94 125 ASP A CA 1
ATOM 993 C C . ASP A 1 125 ? 16.779 -6.139 -11.603 1.00 81.94 125 ASP A C 1
ATOM 995 O O . ASP A 1 125 ? 17.239 -6.831 -10.692 1.00 81.94 125 ASP A O 1
ATOM 999 N N . ARG A 1 126 ? 15.921 -6.633 -12.501 1.00 76.00 126 ARG A N 1
ATOM 1000 C CA . ARG A 1 126 ? 15.445 -8.028 -12.516 1.00 76.00 126 ARG A CA 1
ATOM 1001 C C . ARG A 1 126 ? 16.526 -9.023 -12.911 1.00 76.00 126 ARG A C 1
ATOM 1003 O O . ARG A 1 126 ? 16.368 -10.214 -12.659 1.00 76.00 126 ARG A O 1
ATOM 1010 N N . ASN A 1 127 ? 17.607 -8.539 -13.512 1.00 82.06 127 ASN A N 1
ATOM 1011 C CA . ASN A 1 127 ? 18.762 -9.338 -13.890 1.00 82.06 127 ASN A CA 1
ATOM 1012 C C . ASN A 1 127 ? 19.790 -9.454 -12.757 1.00 82.06 127 ASN A C 1
ATOM 1014 O O . ASN A 1 127 ? 20.820 -10.102 -12.950 1.00 82.06 127 ASN A O 1
ATOM 1018 N N . MET A 1 128 ? 19.541 -8.847 -11.586 1.00 80.56 128 MET A N 1
ATOM 1019 C CA . MET A 1 128 ? 20.393 -9.053 -10.415 1.00 80.56 128 MET A CA 1
ATOM 1020 C C . MET A 1 128 ? 20.425 -10.531 -10.036 1.00 80.56 128 MET A C 1
ATOM 1022 O O . MET A 1 128 ? 19.394 -11.205 -9.963 1.00 80.56 128 MET A O 1
ATOM 1026 N N . SER A 1 129 ? 21.622 -11.026 -9.742 1.00 85.62 129 SER A N 1
ATOM 1027 C CA . SER A 1 129 ? 21.787 -12.380 -9.224 1.00 85.62 129 SER A CA 1
ATOM 1028 C C . SER A 1 129 ? 21.171 -12.526 -7.826 1.00 85.62 129 SER A C 1
ATOM 1030 O O . SER A 1 129 ? 21.046 -11.557 -7.073 1.00 85.62 129 SER A O 1
ATOM 1032 N N . GLU A 1 130 ? 20.838 -13.758 -7.430 1.00 82.69 130 GLU A N 1
ATOM 1033 C CA . GLU A 1 130 ? 20.326 -14.052 -6.081 1.00 82.69 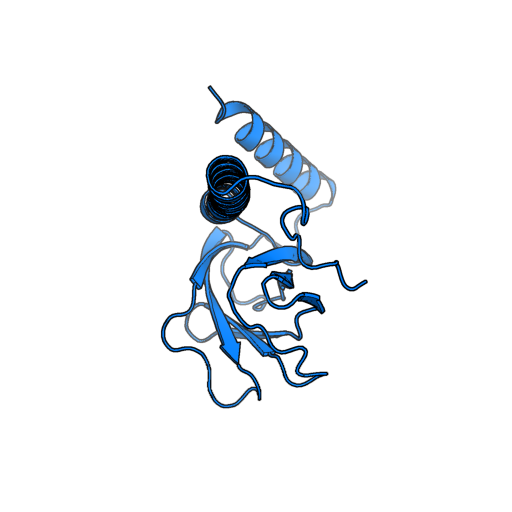130 GLU A CA 1
ATOM 1034 C C . GLU A 1 130 ? 21.278 -13.559 -4.976 1.00 82.69 130 GLU A C 1
ATOM 1036 O O . GLU A 1 130 ? 20.834 -13.099 -3.922 1.00 82.69 130 GLU A O 1
ATOM 1041 N N . GLU A 1 131 ? 22.592 -13.609 -5.218 1.00 84.56 131 GLU A N 1
ATOM 1042 C CA . GLU A 1 131 ? 23.599 -13.129 -4.270 1.00 84.56 131 GLU A CA 1
ATOM 1043 C C . GLU A 1 131 ? 23.559 -11.601 -4.114 1.00 84.56 131 GLU A C 1
ATOM 1045 O O . GLU A 1 131 ? 23.629 -11.085 -2.995 1.00 84.56 131 GLU A O 1
ATOM 1050 N N . GLU A 1 132 ? 23.413 -10.864 -5.215 1.00 84.31 132 GLU A N 1
ATOM 1051 C CA . GLU A 1 132 ? 23.286 -9.404 -5.192 1.00 84.31 132 GLU A CA 1
ATOM 1052 C C . GLU A 1 132 ? 21.960 -8.966 -4.571 1.00 84.31 132 GLU A C 1
ATOM 1054 O O . GLU A 1 132 ? 21.937 -8.043 -3.752 1.00 84.31 132 GLU A O 1
ATOM 1059 N N . LEU A 1 133 ? 20.871 -9.672 -4.885 1.00 79.56 133 LEU A N 1
ATOM 1060 C CA . LEU A 1 133 ? 19.562 -9.444 -4.284 1.00 79.56 133 LEU A CA 1
ATOM 1061 C C . LEU A 1 133 ? 19.621 -9.623 -2.763 1.00 79.56 133 LEU A C 1
ATOM 1063 O O . LEU A 1 133 ? 19.124 -8.776 -2.015 1.00 79.56 133 LEU A O 1
ATOM 1067 N N . LYS A 1 134 ? 20.279 -10.691 -2.300 1.00 81.50 134 LYS A N 1
ATOM 1068 C CA . LYS A 1 134 ? 20.468 -10.975 -0.876 1.00 81.50 134 LYS A CA 1
ATOM 1069 C C . LYS A 1 134 ? 21.314 -9.902 -0.190 1.00 81.50 134 LYS A C 1
ATOM 1071 O O . LYS A 1 134 ? 20.903 -9.391 0.848 1.00 81.50 134 LYS A O 1
ATOM 1076 N N . LYS A 1 135 ? 22.439 -9.493 -0.788 1.00 84.25 135 LYS A N 1
ATOM 1077 C CA . LYS A 1 135 ? 23.284 -8.399 -0.268 1.00 84.25 135 LYS A CA 1
ATOM 1078 C C . LYS A 1 135 ? 22.502 -7.093 -0.130 1.00 84.25 135 LYS A C 1
ATOM 1080 O O . LYS A 1 135 ? 22.645 -6.401 0.877 1.00 84.25 135 LYS A O 1
ATOM 1085 N N . LEU A 1 136 ? 21.659 -6.778 -1.113 1.00 78.62 136 LEU A N 1
ATOM 1086 C CA . LEU A 1 136 ? 20.790 -5.604 -1.086 1.00 78.62 136 LEU A CA 1
ATOM 1087 C C . LEU A 1 136 ? 19.764 -5.699 0.059 1.00 78.62 136 LEU A C 1
ATOM 1089 O O . LEU A 1 136 ? 19.584 -4.736 0.800 1.00 78.62 136 LEU A O 1
ATOM 1093 N N . MET A 1 137 ? 19.122 -6.860 0.241 1.00 76.25 137 MET A N 1
ATOM 1094 C CA . MET A 1 137 ? 18.175 -7.095 1.345 1.00 76.25 137 MET A CA 1
ATOM 1095 C C . MET A 1 137 ? 18.847 -6.989 2.722 1.00 76.25 137 MET A C 1
ATOM 1097 O O . MET A 1 137 ? 18.327 -6.314 3.607 1.00 76.25 137 MET A O 1
ATOM 1101 N N . GLU A 1 138 ? 20.027 -7.589 2.899 1.00 80.50 138 GLU A N 1
ATOM 1102 C CA . GLU A 1 138 ? 20.793 -7.504 4.149 1.00 80.50 138 GLU A CA 1
ATOM 1103 C C . GLU A 1 138 ? 21.249 -6.068 4.458 1.00 80.50 138 GLU A C 1
ATOM 1105 O O . GLU A 1 138 ? 21.302 -5.665 5.622 1.00 80.50 138 GLU A O 1
ATOM 1110 N N . ALA A 1 139 ? 21.589 -5.280 3.434 1.00 77.44 139 ALA A N 1
ATOM 1111 C CA . ALA A 1 139 ? 21.950 -3.874 3.598 1.00 77.44 139 ALA A CA 1
ATOM 1112 C C . ALA A 1 139 ? 20.746 -3.020 4.028 1.00 77.44 139 ALA A C 1
ATOM 1114 O O . ALA A 1 139 ? 20.881 -2.197 4.937 1.00 77.44 139 ALA A O 1
ATOM 1115 N N . GLU A 1 140 ? 19.570 -3.241 3.434 1.00 71.12 140 GLU A N 1
ATOM 1116 C CA . GLU A 1 140 ? 18.333 -2.554 3.824 1.00 71.12 140 GLU A CA 1
ATOM 1117 C C . GLU A 1 140 ? 17.889 -2.923 5.247 1.00 71.12 140 GLU A C 1
ATOM 1119 O O . GLU A 1 140 ? 17.512 -2.041 6.021 1.00 71.12 140 GLU A O 1
ATOM 1124 N N . GLU A 1 141 ? 17.986 -4.195 5.640 1.00 69.44 141 GLU A N 1
ATOM 1125 C CA . GLU A 1 141 ? 17.654 -4.634 7.001 1.00 69.44 141 GLU A CA 1
ATOM 1126 C C . GLU A 1 141 ? 18.587 -3.990 8.044 1.00 69.44 141 GLU A C 1
ATOM 1128 O O . GLU A 1 141 ? 18.138 -3.469 9.070 1.00 69.44 141 GLU A O 1
ATOM 1133 N N . LYS A 1 142 ? 19.890 -3.905 7.739 1.00 72.38 142 LYS A N 1
ATOM 1134 C CA . LYS A 1 142 ? 20.876 -3.204 8.581 1.00 72.38 142 LYS A CA 1
ATOM 1135 C C . LYS A 1 142 ? 20.637 -1.697 8.659 1.00 72.38 142 LYS A C 1
ATOM 1137 O O . LYS A 1 142 ? 20.940 -1.099 9.693 1.00 72.38 142 LYS A O 1
ATOM 1142 N N . ALA A 1 143 ? 20.130 -1.077 7.595 1.00 64.69 143 ALA A N 1
ATOM 1143 C CA . ALA A 1 143 ? 19.779 0.341 7.597 1.00 64.69 143 ALA A CA 1
ATOM 1144 C C . ALA A 1 143 ? 18.562 0.614 8.497 1.00 64.69 143 ALA A C 1
ATOM 1146 O O . ALA A 1 143 ? 18.595 1.556 9.290 1.00 64.69 143 ALA A O 1
ATOM 1147 N N . LYS A 1 144 ? 17.543 -0.258 8.467 1.00 59.28 144 LYS A N 1
ATOM 1148 C CA . LYS A 1 144 ? 16.368 -0.176 9.355 1.00 59.28 144 LYS A CA 1
ATOM 1149 C C . LYS A 1 144 ? 16.738 -0.327 10.835 1.00 59.28 144 LYS A C 1
ATOM 1151 O O . LYS A 1 144 ? 16.232 0.414 11.671 1.00 59.28 144 LYS A O 1
ATOM 1156 N N . GLY A 1 145 ? 17.686 -1.209 11.161 1.00 51.50 145 GLY A N 1
ATOM 1157 C CA . GLY A 1 145 ? 18.157 -1.422 12.537 1.00 51.50 145 GLY A CA 1
ATOM 1158 C C . GLY A 1 145 ? 18.975 -0.273 13.154 1.00 51.50 145 GLY A C 1
ATOM 1159 O O . GLY A 1 145 ? 19.242 -0.303 14.353 1.00 51.50 145 GLY A O 1
ATOM 1160 N N . LYS A 1 146 ? 19.388 0.738 12.375 1.00 46.22 146 LYS A N 1
ATOM 1161 C CA . LYS A 1 146 ? 20.202 1.874 12.859 1.00 46.22 146 LYS A CA 1
ATOM 1162 C C . LYS A 1 146 ? 19.426 3.183 13.057 1.00 46.22 146 LYS A C 1
ATOM 1164 O O . LYS A 1 146 ? 20.013 4.130 13.571 1.00 46.22 146 LYS A O 1
ATOM 1169 N N . GLY A 1 147 ? 18.146 3.239 12.680 1.00 41.03 147 GLY A N 1
ATOM 1170 C CA . GLY A 1 147 ? 17.296 4.433 12.813 1.00 41.03 147 GLY A CA 1
ATOM 1171 C C . GLY A 1 147 ? 16.524 4.550 14.134 1.00 41.03 147 GLY A C 1
ATOM 1172 O O . GLY A 1 147 ? 15.903 5.576 14.375 1.00 41.03 147 GLY A O 1
ATOM 1173 N N . GLY A 1 148 ? 16.553 3.522 14.988 1.00 39.38 148 GLY A N 1
ATOM 1174 C CA . GLY A 1 148 ? 15.919 3.543 16.308 1.00 39.38 148 GLY A CA 1
ATOM 1175 C C . GLY A 1 148 ? 16.919 3.894 17.404 1.00 39.38 148 GLY A C 1
ATOM 1176 O O . GLY A 1 148 ? 17.463 2.992 18.046 1.00 39.38 148 GLY A O 1
ATOM 1177 N N . LYS A 1 149 ? 17.193 5.183 17.609 1.00 31.56 149 LYS A N 1
ATOM 1178 C CA . LYS A 1 149 ? 17.843 5.665 18.830 1.00 31.56 149 LYS A CA 1
ATOM 1179 C C . LYS A 1 149 ? 17.411 7.078 19.176 1.00 31.56 149 LYS A C 1
ATOM 1181 O O . LYS A 1 149 ? 17.404 7.915 18.251 1.00 31.56 149 LYS A O 1
#

Secondary structure (DSSP, 8-state):
---PPP---TT--HHHHHHHHHHHHHHHHHHHHHHHHS-B-TT-EEEEE-SS----GGG-EEEEEETTEEEEE--EEEETTEEEEEPPP--TTSPSEEEEEEEEEESSSSSB-SS-EEEEEEE--TT--HHHHHHHHHHHHHHHTTS--

Radius of gyration: 17.96 Å; chains: 1; bounding box: 41×26×50 Å

Organism: Euplotes crassus (NCBI:txid5936)

pLDDT: mean 81.53, std 10.82, range [31.56, 94.56]